Protein AF-A0A7W1SD12-F1 (afdb_monomer_lite)

Foldseek 3Di:
DPPPVVPPPPDCVVVVVLVVQLVVQLVVLVVVLVVVCVVPVVCNVVSVVVSVVSSCVSNVVD

Sequence (62 aa):
MTLPLLAEITGSIHVGLAALGAAIGVGLIGMGAASAVGRNPGAATPILVQAILAIALAEAIV

Structure (mmCIF, N/CA/C/O backbone):
data_AF-A0A7W1SD12-F1
#
_entry.id   AF-A0A7W1SD12-F1
#
loop_
_atom_site.group_PDB
_atom_site.id
_atom_site.type_symbol
_atom_site.label_atom_id
_atom_site.label_alt_id
_atom_site.label_comp_id
_atom_site.label_asym_id
_atom_site.label_entity_id
_atom_site.label_seq_id
_atom_site.pdbx_PDB_ins_code
_atom_site.Cartn_x
_atom_site.Cartn_y
_atom_site.Cartn_z
_atom_site.occupancy
_atom_site.B_iso_or_equiv
_atom_site.auth_seq_id
_atom_site.auth_comp_id
_atom_site.auth_asym_id
_atom_site.auth_atom_id
_atom_site.pdbx_PDB_model_num
ATOM 1 N N . MET A 1 1 ? 28.591 2.504 -39.674 1.00 53.84 1 MET A N 1
ATOM 2 C CA . MET A 1 1 ? 28.845 2.558 -38.215 1.00 53.84 1 MET A CA 1
ATOM 3 C C . MET A 1 1 ? 28.069 3.699 -37.535 1.00 53.84 1 MET A C 1
ATOM 5 O O . MET A 1 1 ? 28.620 4.393 -36.699 1.00 53.84 1 MET A O 1
ATOM 9 N N . THR A 1 2 ? 26.790 3.916 -37.859 1.00 55.44 2 THR A N 1
ATOM 10 C CA . THR A 1 2 ? 26.014 5.061 -37.322 1.00 55.44 2 THR A CA 1
ATOM 11 C C . THR A 1 2 ? 24.690 4.662 -36.664 1.00 55.44 2 THR A C 1
ATOM 13 O O . THR A 1 2 ? 24.079 5.482 -35.994 1.00 55.44 2 THR A O 1
ATOM 16 N N . LEU A 1 3 ? 24.268 3.399 -36.797 1.00 56.12 3 LEU A N 1
ATOM 17 C CA . LEU A 1 3 ? 23.047 2.874 -36.181 1.00 56.12 3 LEU A CA 1
ATOM 18 C C . LEU A 1 3 ? 23.155 2.509 -34.681 1.00 56.12 3 LEU A C 1
ATOM 20 O O . LEU A 1 3 ? 22.156 2.699 -33.997 1.00 56.12 3 LEU A O 1
ATOM 24 N N . PRO A 1 4 ? 24.294 2.045 -34.112 1.00 59.12 4 PRO A N 1
ATOM 25 C CA . PRO A 1 4 ? 24.305 1.628 -32.705 1.00 59.12 4 PRO A CA 1
ATOM 26 C C . PRO A 1 4 ? 24.311 2.809 -31.717 1.00 59.12 4 PRO A C 1
ATOM 28 O O . PRO A 1 4 ? 23.820 2.667 -30.607 1.00 59.12 4 PRO A O 1
ATOM 31 N N . LEU A 1 5 ? 24.781 3.998 -32.123 1.00 56.69 5 LEU A N 1
ATOM 32 C CA . LEU A 1 5 ? 24.860 5.180 -31.247 1.00 56.69 5 LEU A CA 1
ATOM 33 C C . LEU A 1 5 ? 23.481 5.786 -30.910 1.00 56.69 5 LEU A C 1
ATOM 35 O O . LEU A 1 5 ? 23.339 6.458 -29.895 1.00 56.69 5 LEU A O 1
ATOM 39 N N . LEU A 1 6 ? 22.466 5.540 -31.745 1.00 55.31 6 LEU A N 1
ATOM 40 C CA . LEU A 1 6 ? 21.081 5.971 -31.506 1.00 55.31 6 LEU A CA 1
ATOM 41 C C . LEU A 1 6 ? 20.215 4.871 -30.865 1.00 55.31 6 LEU A C 1
ATOM 43 O O . LEU A 1 6 ? 19.055 5.124 -30.553 1.00 55.31 6 LEU A O 1
ATOM 47 N N . ALA A 1 7 ? 20.750 3.656 -30.697 1.00 57.56 7 ALA A N 1
ATOM 48 C CA . ALA A 1 7 ? 19.968 2.458 -30.393 1.00 57.56 7 ALA A CA 1
ATOM 49 C C . ALA A 1 7 ? 20.035 1.982 -28.932 1.00 57.56 7 ALA A C 1
ATOM 51 O O . ALA A 1 7 ? 19.425 0.965 -28.617 1.00 57.56 7 ALA A O 1
ATOM 52 N N . GLU A 1 8 ? 20.723 2.677 -28.024 1.00 60.56 8 GLU A N 1
ATOM 53 C CA . GLU A 1 8 ? 21.019 2.109 -26.702 1.00 60.56 8 GLU A CA 1
ATOM 54 C C . GLU A 1 8 ? 20.421 2.913 -25.535 1.00 60.56 8 GLU A C 1
ATOM 56 O O . GLU A 1 8 ? 21.108 3.378 -24.633 1.00 60.56 8 GLU A O 1
ATOM 61 N N . ILE A 1 9 ? 19.086 3.018 -25.512 1.00 60.62 9 ILE A N 1
ATOM 62 C CA . ILE A 1 9 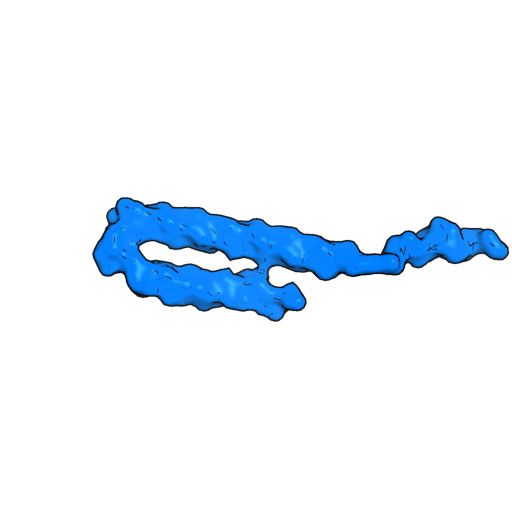? 18.355 2.881 -24.240 1.00 60.62 9 ILE A CA 1
ATOM 63 C C . ILE A 1 9 ? 17.944 1.408 -24.139 1.00 60.62 9 ILE A C 1
ATOM 65 O O . ILE A 1 9 ? 16.777 1.044 -24.259 1.00 60.62 9 ILE A O 1
ATOM 69 N N . THR A 1 10 ? 18.921 0.521 -23.978 1.00 62.19 10 THR A N 1
ATOM 70 C CA . THR A 1 10 ? 18.663 -0.874 -23.615 1.00 62.19 10 THR A CA 1
ATOM 71 C C . THR A 1 10 ? 18.689 -0.963 -22.094 1.00 62.19 10 THR A C 1
ATOM 73 O O . THR A 1 10 ? 19.752 -1.047 -21.483 1.00 62.19 10 THR A O 1
ATOM 76 N N . GLY A 1 11 ? 17.518 -0.880 -21.460 1.00 67.81 11 GLY A N 1
ATOM 77 C CA . GLY A 1 11 ? 17.407 -0.964 -20.004 1.00 67.81 11 GLY A CA 1
ATOM 78 C C . GLY A 1 11 ? 15.971 -0.965 -19.477 1.00 67.81 11 GLY A C 1
ATOM 79 O O . GLY A 1 11 ? 15.011 -0.713 -20.208 1.00 67.81 11 GLY A O 1
ATOM 80 N N . SER A 1 12 ? 15.838 -1.225 -18.174 1.00 74.56 12 SER A N 1
ATOM 81 C CA . SER A 1 12 ? 14.587 -1.419 -17.421 1.00 74.56 12 SER A CA 1
ATOM 82 C C . SER A 1 12 ? 13.714 -0.162 -17.253 1.00 74.56 12 SER A C 1
ATOM 84 O O . SER A 1 12 ? 12.972 -0.070 -16.281 1.00 74.56 12 SER A O 1
ATOM 86 N N . ILE A 1 13 ? 13.766 0.822 -18.161 1.00 83.50 13 ILE A N 1
ATOM 87 C CA . ILE A 1 13 ? 12.959 2.057 -18.068 1.00 83.50 13 ILE A CA 1
ATOM 88 C C . ILE A 1 13 ? 11.459 1.753 -18.032 1.00 83.50 13 ILE A C 1
ATOM 90 O O . ILE A 1 13 ? 10.733 2.367 -17.261 1.00 83.50 13 ILE A O 1
ATOM 94 N N . HIS A 1 14 ? 11.000 0.774 -18.809 1.00 83.31 14 HIS A N 1
ATOM 95 C CA . HIS A 1 14 ? 9.608 0.323 -18.798 1.00 83.31 14 HIS A CA 1
ATOM 96 C C . HIS A 1 14 ? 9.209 -0.250 -17.428 1.00 83.31 14 HIS A C 1
ATOM 98 O O . HIS A 1 14 ? 8.145 0.088 -16.920 1.00 83.31 14 HIS A O 1
ATOM 104 N N . VAL A 1 15 ? 10.095 -1.023 -16.787 1.00 85.94 15 VAL A N 1
ATOM 105 C CA . VAL A 1 15 ? 9.901 -1.521 -15.414 1.00 85.94 15 VAL A CA 1
ATOM 106 C C . VAL A 1 15 ? 9.910 -0.369 -14.411 1.00 85.94 15 VAL A C 1
ATOM 108 O O . VAL A 1 15 ? 9.058 -0.315 -13.535 1.00 85.94 15 VAL A O 1
ATOM 111 N N . GLY A 1 16 ? 10.829 0.590 -14.553 1.00 88.88 16 GLY A N 1
ATOM 112 C CA . GLY A 1 16 ? 10.906 1.765 -13.684 1.00 88.88 16 GLY A CA 1
ATOM 113 C C . GLY A 1 16 ? 9.657 2.645 -13.767 1.00 88.88 16 GLY A C 1
ATOM 114 O O . GLY A 1 16 ? 9.162 3.108 -12.744 1.00 88.88 16 GLY A O 1
ATOM 115 N N . LEU A 1 17 ? 9.105 2.832 -14.968 1.00 89.81 17 LEU A N 1
ATOM 116 C CA . LEU A 1 17 ? 7.853 3.562 -15.176 1.00 89.81 17 LEU A CA 1
ATOM 117 C C . LEU A 1 17 ? 6.642 2.791 -14.635 1.00 89.81 17 LEU A C 1
ATOM 119 O O . LEU A 1 17 ? 5.772 3.402 -14.017 1.00 89.81 17 LEU A O 1
ATOM 123 N N . ALA A 1 18 ? 6.601 1.468 -14.810 1.00 89.88 18 ALA A N 1
ATOM 124 C CA . ALA A 1 18 ? 5.554 0.624 -14.235 1.00 89.88 18 ALA A CA 1
ATOM 125 C C . ALA A 1 18 ? 5.590 0.652 -12.695 1.00 89.88 18 ALA A C 1
ATOM 127 O O . ALA A 1 18 ? 4.567 0.901 -12.060 1.00 89.88 18 ALA A O 1
ATOM 128 N N . ALA A 1 19 ? 6.778 0.514 -12.097 1.00 91.31 19 ALA A N 1
ATOM 129 C CA . ALA A 1 19 ? 6.985 0.603 -10.653 1.00 91.31 19 ALA A CA 1
ATOM 130 C C . ALA A 1 19 ? 6.631 1.991 -10.094 1.00 91.31 19 ALA A C 1
ATOM 132 O O . ALA A 1 19 ? 6.022 2.087 -9.031 1.00 91.31 19 ALA A O 1
ATOM 133 N N . LEU A 1 20 ? 6.954 3.071 -10.817 1.00 93.25 20 LEU A N 1
ATOM 134 C CA . LEU A 1 20 ? 6.554 4.428 -10.439 1.00 93.25 20 LEU A CA 1
ATOM 135 C C . LEU A 1 20 ? 5.026 4.582 -10.436 1.00 93.25 20 LEU A C 1
ATOM 137 O O . LEU A 1 20 ? 4.467 5.127 -9.485 1.00 93.25 20 LEU A O 1
ATOM 141 N N . GLY A 1 21 ? 4.351 4.080 -11.473 1.00 93.75 21 GLY A N 1
ATOM 142 C CA . GLY A 1 21 ? 2.890 4.077 -11.550 1.00 93.75 21 GLY A CA 1
ATOM 143 C C . GLY A 1 21 ? 2.248 3.303 -10.397 1.00 93.75 21 GLY A C 1
ATOM 144 O O . GLY A 1 21 ? 1.352 3.829 -9.732 1.00 93.75 21 GLY A O 1
ATOM 145 N N . ALA A 1 22 ? 2.755 2.101 -10.107 1.00 95.12 22 ALA A N 1
ATOM 146 C CA . ALA A 1 22 ? 2.295 1.278 -8.992 1.00 95.12 22 ALA A CA 1
ATOM 147 C C . ALA A 1 22 ? 2.502 1.982 -7.640 1.00 95.12 22 ALA A C 1
ATOM 149 O O . ALA A 1 22 ? 1.562 2.086 -6.855 1.00 95.12 22 ALA A O 1
ATOM 150 N N . ALA A 1 23 ? 3.683 2.558 -7.389 1.00 95.19 23 ALA A N 1
ATOM 151 C CA . ALA A 1 23 ? 3.982 3.263 -6.141 1.00 95.19 23 ALA A CA 1
ATOM 152 C C . ALA A 1 23 ? 3.047 4.460 -5.897 1.00 95.19 23 ALA A C 1
ATOM 154 O O . ALA A 1 23 ? 2.570 4.660 -4.777 1.00 95.19 23 ALA A O 1
ATOM 155 N N . ILE A 1 24 ? 2.739 5.233 -6.946 1.00 96.62 24 ILE A N 1
ATOM 156 C CA . ILE A 1 24 ? 1.769 6.334 -6.865 1.00 96.62 24 ILE A CA 1
ATOM 157 C C . ILE A 1 24 ? 0.371 5.787 -6.553 1.00 96.62 24 ILE A C 1
ATOM 159 O O . ILE A 1 24 ? -0.289 6.292 -5.643 1.00 96.62 24 ILE A O 1
ATOM 163 N N . GLY A 1 25 ? -0.074 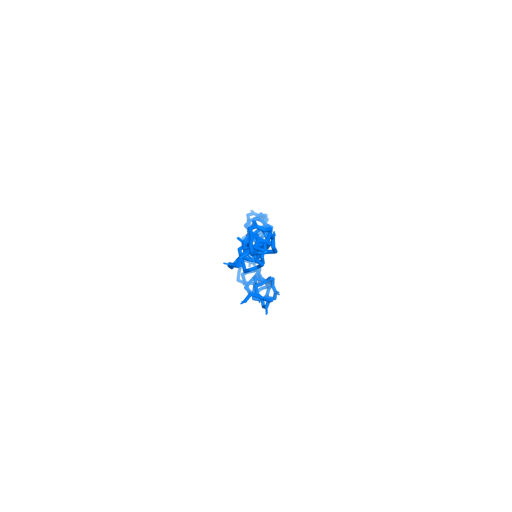4.742 -7.257 1.00 95.88 25 GLY A N 1
ATOM 164 C CA . GLY A 1 25 ? -1.378 4.113 -7.024 1.00 95.88 25 GLY A CA 1
ATOM 165 C C . GLY A 1 25 ? -1.537 3.600 -5.590 1.00 95.88 25 GLY A C 1
ATOM 166 O O . GLY A 1 25 ? -2.508 3.940 -4.912 1.00 95.88 25 GLY A O 1
ATOM 167 N N . VAL A 1 26 ? -0.546 2.858 -5.094 1.00 97.06 26 VAL A N 1
ATOM 168 C CA . VAL A 1 26 ? -0.503 2.340 -3.718 1.00 97.06 26 VAL A CA 1
ATOM 169 C C . VAL A 1 26 ? -0.514 3.475 -2.693 1.00 97.06 26 VAL A C 1
ATOM 171 O O . VAL A 1 26 ? -1.280 3.423 -1.729 1.00 97.06 26 VAL A O 1
ATOM 174 N N . GLY A 1 27 ? 0.266 4.538 -2.916 1.00 97.56 27 GLY A N 1
ATOM 175 C CA . GLY A 1 27 ? 0.282 5.715 -2.043 1.00 97.56 27 GLY A CA 1
ATOM 176 C C . GLY A 1 27 ? -1.083 6.404 -1.944 1.00 97.56 27 GLY A C 1
ATOM 177 O O . GLY A 1 27 ? -1.525 6.752 -0.847 1.00 97.56 27 GLY A O 1
ATOM 178 N N . LEU A 1 28 ? -1.792 6.547 -3.069 1.00 98.25 28 LEU A N 1
ATOM 179 C CA . LEU A 1 28 ? -3.140 7.127 -3.103 1.00 98.25 28 LEU A CA 1
ATOM 180 C C . LEU A 1 28 ? -4.169 6.247 -2.383 1.00 98.25 28 LEU A C 1
ATOM 182 O O . LEU A 1 28 ? -4.992 6.769 -1.627 1.00 98.25 28 LEU A O 1
ATOM 186 N N . ILE A 1 29 ? -4.101 4.923 -2.561 1.00 98.12 29 ILE A N 1
ATOM 187 C CA . ILE A 1 29 ? -4.958 3.973 -1.835 1.00 98.12 29 ILE A CA 1
ATOM 188 C C . ILE A 1 29 ? -4.710 4.077 -0.327 1.00 98.12 29 ILE A C 1
ATOM 190 O O . ILE A 1 29 ? -5.664 4.203 0.442 1.00 98.12 29 ILE A O 1
ATOM 194 N N . GLY A 1 30 ? -3.444 4.080 0.100 1.00 97.94 30 GLY A N 1
ATOM 195 C CA . GLY A 1 30 ? -3.064 4.209 1.508 1.00 97.94 30 GLY A CA 1
ATOM 196 C C . GLY A 1 30 ? -3.544 5.520 2.132 1.00 97.94 30 GLY A C 1
ATOM 197 O O . GLY A 1 30 ? -4.106 5.514 3.227 1.00 97.94 30 GLY A O 1
ATOM 198 N N . MET A 1 31 ? -3.404 6.637 1.413 1.00 98.44 31 MET A N 1
ATOM 199 C CA . MET A 1 31 ? -3.915 7.941 1.846 1.00 98.44 31 MET A CA 1
ATOM 200 C C . MET A 1 31 ? -5.440 7.922 2.027 1.00 98.44 31 MET A C 1
ATOM 202 O O . MET A 1 31 ? -5.953 8.372 3.056 1.00 98.44 31 MET A O 1
ATOM 206 N N . GLY A 1 32 ? -6.171 7.359 1.060 1.00 98.19 32 GLY A N 1
ATOM 207 C CA . GLY A 1 32 ? -7.622 7.193 1.141 1.00 98.19 32 GLY A CA 1
ATOM 208 C C . GLY A 1 32 ? -8.035 6.331 2.334 1.00 98.19 32 GLY A C 1
ATOM 209 O O . GLY A 1 32 ? -8.865 6.757 3.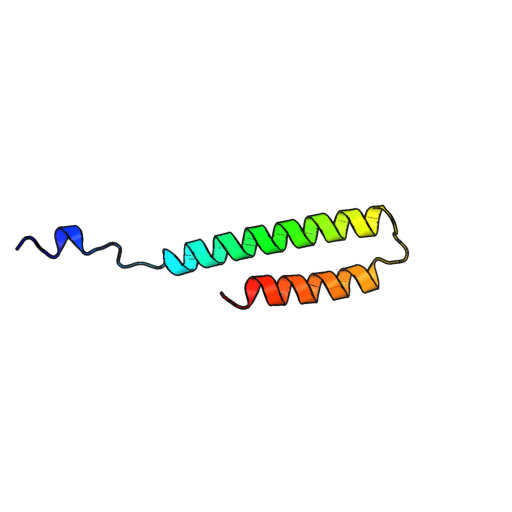141 1.00 98.19 32 GLY A O 1
ATOM 210 N N . ALA A 1 33 ? -7.399 5.171 2.503 1.00 98.31 33 ALA A N 1
ATOM 211 C CA . ALA A 1 33 ? -7.654 4.251 3.606 1.00 98.31 33 ALA A CA 1
ATOM 212 C C . ALA A 1 33 ? -7.398 4.904 4.973 1.00 98.31 33 ALA A C 1
ATOM 214 O O . ALA A 1 33 ? -8.266 4.857 5.843 1.00 98.31 33 ALA A O 1
ATOM 215 N N . ALA A 1 34 ? -6.263 5.587 5.151 1.00 98.06 34 ALA A N 1
ATOM 216 C CA . ALA A 1 34 ? -5.932 6.279 6.398 1.00 98.06 34 ALA A CA 1
ATOM 217 C C . ALA A 1 34 ? -6.964 7.363 6.746 1.00 98.06 34 ALA A C 1
ATOM 219 O O . ALA A 1 34 ? -7.411 7.457 7.891 1.00 98.06 34 ALA A O 1
ATOM 220 N N . SER A 1 35 ? -7.402 8.144 5.752 1.00 98.38 35 SER A N 1
ATOM 221 C CA . SER A 1 35 ? -8.440 9.159 5.953 1.00 98.38 35 SER A CA 1
ATOM 222 C C . SER A 1 35 ? -9.797 8.546 6.327 1.00 98.38 35 SER A C 1
ATOM 224 O O . SER A 1 35 ? -10.488 9.063 7.205 1.00 98.38 35 SER A O 1
ATOM 226 N N . ALA A 1 36 ? -10.165 7.417 5.713 1.00 98.19 36 ALA A N 1
ATOM 227 C CA . ALA A 1 36 ? -11.412 6.715 5.990 1.00 98.19 36 ALA A CA 1
ATOM 228 C C . ALA A 1 36 ? -11.421 6.120 7.406 1.00 98.19 36 ALA A C 1
ATOM 230 O O . ALA A 1 36 ? -12.401 6.295 8.131 1.00 98.19 36 ALA A O 1
ATOM 231 N N . VAL A 1 37 ? -10.313 5.503 7.836 1.00 98.44 37 VAL A N 1
ATOM 232 C CA . VAL A 1 37 ? -10.155 4.996 9.211 1.00 98.44 37 VAL A CA 1
ATOM 233 C C . VAL A 1 37 ? -10.188 6.137 10.224 1.00 98.44 37 VAL A C 1
ATOM 235 O O . VAL A 1 37 ? -10.878 6.028 11.232 1.00 98.44 37 VAL A O 1
ATOM 238 N N . GLY A 1 38 ? -9.517 7.259 9.948 1.00 98.00 38 GLY A N 1
ATOM 239 C CA . GLY A 1 38 ? -9.548 8.430 10.831 1.00 98.00 38 GLY A CA 1
ATOM 240 C C . GLY A 1 38 ? -10.957 9.002 11.033 1.00 98.00 38 GLY A C 1
ATOM 241 O O . GLY A 1 38 ? -11.276 9.484 12.117 1.00 98.00 38 GLY A O 1
ATOM 242 N N . ARG A 1 39 ? -11.823 8.914 10.014 1.00 98.12 39 ARG A N 1
ATOM 243 C CA . ARG A 1 39 ? -13.228 9.357 10.089 1.00 98.12 39 ARG A CA 1
ATOM 244 C C . ARG A 1 39 ? -14.159 8.319 10.710 1.00 98.12 39 ARG A C 1
ATOM 246 O O . ARG A 1 39 ? -15.168 8.702 11.295 1.00 98.12 39 ARG A O 1
ATOM 253 N N . ASN A 1 40 ? -13.850 7.032 10.570 1.00 97.12 40 ASN A N 1
ATOM 254 C CA . ASN A 1 40 ? -14.628 5.943 11.152 1.00 97.12 40 ASN A 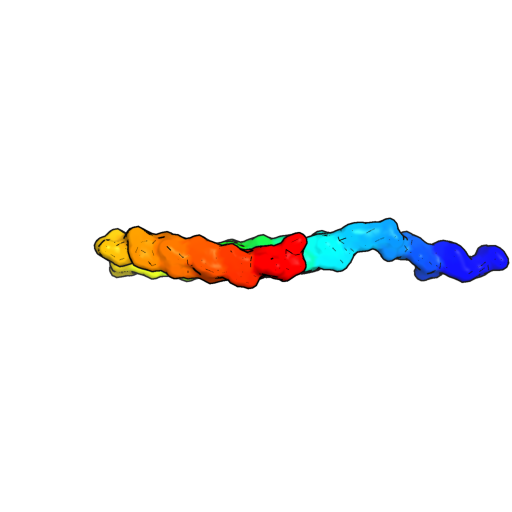CA 1
ATOM 255 C C . ASN A 1 40 ? -13.715 4.828 11.702 1.00 97.12 40 ASN A C 1
ATOM 257 O O . ASN A 1 40 ? -13.518 3.803 11.041 1.00 97.12 40 ASN A O 1
ATOM 261 N N . PRO A 1 41 ? -13.190 4.987 12.932 1.00 96.94 41 PRO A N 1
ATOM 262 C CA . PRO A 1 41 ? -12.246 4.032 13.514 1.00 96.94 41 PRO A CA 1
ATOM 263 C C . PRO A 1 41 ? -12.814 2.615 13.679 1.00 96.94 41 PRO A C 1
ATOM 265 O O . PRO A 1 41 ? -12.073 1.639 13.596 1.00 96.94 41 PRO A O 1
ATOM 268 N N . GLY A 1 42 ? -14.135 2.481 13.854 1.00 97.75 42 GLY A N 1
ATOM 269 C CA . GLY A 1 42 ? -14.807 1.181 13.967 1.00 97.75 42 GLY A CA 1
ATOM 270 C C . GLY A 1 42 ? -14.789 0.350 12.678 1.00 97.75 42 GLY A C 1
ATOM 271 O O . GLY A 1 42 ? -15.015 -0.855 12.724 1.00 97.75 42 GLY A O 1
ATOM 272 N N . ALA A 1 43 ? -14.486 0.969 11.533 1.00 97.81 43 ALA A N 1
ATOM 273 C CA . ALA A 1 43 ? -14.384 0.305 10.235 1.00 97.81 43 ALA A CA 1
ATOM 274 C C . ALA A 1 43 ? -12.931 -0.009 9.819 1.00 97.81 43 ALA A C 1
ATOM 276 O O . ALA A 1 43 ? -12.689 -0.340 8.659 1.00 97.81 43 ALA A O 1
ATOM 277 N N . ALA A 1 44 ? -11.956 0.065 10.733 1.00 98.00 44 ALA A N 1
ATOM 278 C CA . ALA A 1 44 ? -10.537 -0.118 10.408 1.00 98.00 44 ALA A CA 1
ATOM 279 C C . ALA A 1 44 ? -10.233 -1.438 9.679 1.00 98.00 44 ALA A C 1
ATOM 281 O O . ALA A 1 44 ? -9.575 -1.437 8.641 1.00 98.00 44 ALA A O 1
ATOM 282 N N . THR A 1 45 ? -10.747 -2.562 10.182 1.00 98.19 45 THR A N 1
ATOM 283 C CA . THR A 1 45 ? -10.522 -3.886 9.583 1.00 98.19 45 THR A CA 1
ATOM 284 C C . THR A 1 45 ? -11.121 -4.029 8.178 1.00 98.19 45 THR A C 1
ATOM 286 O O . THR A 1 45 ? -10.376 -4.409 7.275 1.00 98.19 45 THR A O 1
ATOM 289 N N . PRO A 1 46 ? -12.411 -3.725 7.923 1.00 98.25 46 PRO A N 1
ATOM 290 C CA . PRO A 1 46 ? -12.954 -3.824 6.568 1.00 98.25 46 PRO A CA 1
ATOM 291 C C . PRO A 1 46 ? -12.282 -2.857 5.580 1.00 98.25 46 PRO A C 1
ATOM 293 O O . PRO A 1 46 ? -12.057 -3.238 4.432 1.00 98.25 46 PRO A O 1
ATOM 296 N N . ILE A 1 47 ? -11.892 -1.652 6.018 1.00 98.50 47 ILE A N 1
ATOM 297 C CA . ILE A 1 47 ? -11.124 -0.713 5.183 1.00 98.50 47 ILE A CA 1
ATOM 298 C C . ILE A 1 47 ? -9.745 -1.290 4.847 1.00 98.50 47 ILE A C 1
ATOM 300 O O . ILE A 1 47 ? -9.335 -1.237 3.691 1.00 98.50 47 ILE A O 1
ATOM 304 N N . LEU A 1 48 ? -9.045 -1.882 5.821 1.00 97.81 48 LEU A N 1
ATOM 305 C CA . LEU A 1 48 ? -7.749 -2.528 5.597 1.00 97.81 48 LEU A CA 1
ATOM 306 C C . LEU A 1 48 ? -7.852 -3.660 4.565 1.00 97.81 48 LEU A C 1
ATOM 308 O O . LEU A 1 48 ? -7.037 -3.719 3.649 1.00 97.81 48 LEU A O 1
ATOM 312 N N . VAL A 1 49 ? -8.867 -4.524 4.668 1.00 98.31 49 VAL A N 1
ATOM 313 C CA . VAL A 1 49 ? -9.090 -5.616 3.702 1.00 98.31 49 VAL A CA 1
ATOM 314 C C . VAL A 1 49 ? -9.310 -5.065 2.291 1.00 98.31 49 VAL A C 1
ATOM 316 O O . VAL A 1 49 ? -8.677 -5.523 1.340 1.00 98.31 49 VAL A O 1
ATOM 319 N N . GLN A 1 50 ? -10.164 -4.049 2.150 1.00 98.06 50 GLN A N 1
ATOM 320 C CA . GLN A 1 50 ? -10.424 -3.408 0.860 1.00 98.06 50 GLN A CA 1
ATOM 321 C C . GLN A 1 50 ? -9.183 -2.696 0.299 1.00 98.06 50 GLN A C 1
ATOM 323 O O . GLN A 1 50 ? -8.956 -2.731 -0.911 1.00 98.06 50 GLN A O 1
ATOM 328 N N . ALA A 1 51 ? -8.372 -2.072 1.155 1.00 97.81 51 ALA A N 1
ATOM 329 C CA . ALA A 1 51 ? -7.134 -1.411 0.761 1.00 97.81 51 ALA A CA 1
ATOM 330 C C . ALA A 1 51 ? -6.084 -2.415 0.270 1.00 97.81 51 ALA A C 1
ATOM 332 O O . ALA A 1 51 ? -5.476 -2.175 -0.766 1.00 97.81 51 ALA A O 1
ATOM 333 N N . ILE A 1 52 ? -5.916 -3.558 0.945 1.00 96.94 52 ILE A N 1
ATOM 334 C CA . ILE A 1 52 ? -4.980 -4.614 0.523 1.00 96.94 52 ILE A CA 1
ATOM 335 C C . ILE A 1 52 ? -5.377 -5.180 -0.845 1.00 96.94 52 ILE A C 1
ATOM 337 O O . ILE A 1 52 ? -4.522 -5.322 -1.712 1.00 96.94 52 ILE A O 1
ATOM 341 N N . LEU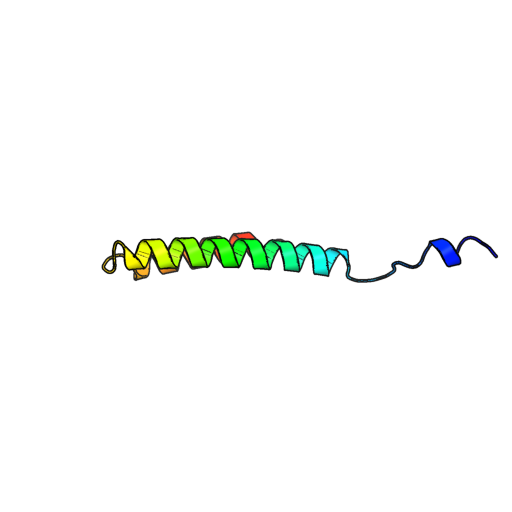 A 1 53 ? -6.667 -5.447 -1.074 1.00 97.62 53 LEU A N 1
ATOM 342 C CA . LEU A 1 53 ? -7.150 -5.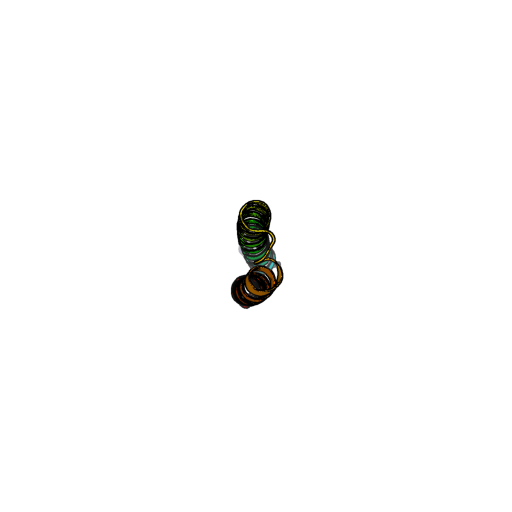905 -2.384 1.00 97.62 53 LEU A CA 1
ATOM 343 C C . LEU A 1 53 ? -6.901 -4.863 -3.482 1.00 97.62 53 LEU A C 1
ATOM 345 O O . LEU A 1 53 ? -6.471 -5.212 -4.576 1.00 97.62 53 LEU A O 1
ATOM 349 N N . ALA A 1 54 ? -7.147 -3.583 -3.193 1.00 97.06 54 ALA A N 1
ATOM 350 C CA . ALA A 1 54 ? -6.897 -2.507 -4.146 1.00 97.06 54 ALA A CA 1
ATOM 351 C C . ALA A 1 54 ? -5.400 -2.334 -4.448 1.00 97.06 54 ALA A C 1
ATOM 353 O O . ALA A 1 54 ? -5.043 -2.129 -5.604 1.00 97.06 54 ALA A O 1
ATOM 354 N N . ILE A 1 55 ? -4.535 -2.443 -3.434 1.00 96.88 55 ILE A N 1
ATOM 355 C CA . ILE A 1 55 ? -3.074 -2.391 -3.584 1.00 96.88 55 ILE A CA 1
ATOM 356 C C . ILE A 1 55 ? -2.604 -3.546 -4.466 1.00 96.88 55 ILE A C 1
ATOM 358 O O . ILE A 1 55 ? -1.953 -3.286 -5.473 1.00 96.88 55 ILE A O 1
ATOM 362 N N . ALA A 1 56 ? -3.058 -4.770 -4.181 1.00 95.94 56 ALA A N 1
ATOM 363 C CA . ALA A 1 56 ? -2.734 -5.950 -4.977 1.00 95.94 56 ALA A CA 1
ATOM 364 C C . ALA A 1 56 ? -3.140 -5.792 -6.453 1.00 95.94 56 ALA A C 1
ATOM 366 O O . ALA A 1 56 ? -2.404 -6.192 -7.347 1.00 95.94 56 ALA A O 1
ATOM 367 N N . LEU A 1 57 ? -4.296 -5.177 -6.731 1.00 94.19 57 LEU A N 1
ATOM 368 C CA . LEU A 1 57 ? -4.731 -4.886 -8.102 1.00 94.19 57 LEU A CA 1
ATOM 369 C C . LEU A 1 57 ? -3.921 -3.758 -8.758 1.00 94.19 57 LEU A C 1
ATOM 371 O O . LEU A 1 57 ? -3.688 -3.803 -9.964 1.00 94.19 57 LEU A O 1
ATOM 375 N N . ALA A 1 58 ? -3.505 -2.751 -7.988 1.00 92.69 58 ALA A N 1
ATOM 376 C CA . ALA A 1 58 ? -2.712 -1.628 -8.484 1.00 92.69 58 ALA A CA 1
ATOM 377 C C . ALA A 1 58 ? -1.282 -2.041 -8.863 1.00 92.69 58 ALA A C 1
ATOM 379 O O . ALA A 1 58 ? -0.705 -1.464 -9.783 1.00 92.69 58 ALA A O 1
ATOM 380 N N . GLU A 1 59 ? -0.724 -3.039 -8.180 1.00 89.94 59 GLU A N 1
ATOM 381 C CA . GLU A 1 59 ? 0.620 -3.558 -8.443 1.00 89.94 59 GLU A CA 1
ATOM 382 C C . GLU A 1 59 ? 0.648 -4.801 -9.347 1.00 89.94 59 GLU A C 1
ATOM 384 O O . GLU A 1 59 ? 1.713 -5.143 -9.837 1.00 89.94 59 GLU A O 1
ATOM 389 N N . ALA A 1 60 ? -0.496 -5.419 -9.675 1.00 87.25 60 ALA A N 1
ATOM 390 C CA . ALA A 1 60 ? -0.581 -6.653 -10.480 1.00 87.25 60 ALA A CA 1
ATOM 391 C C . ALA A 1 60 ? 0.021 -6.583 -11.904 1.00 87.25 60 ALA A C 1
ATOM 393 O O . ALA A 1 60 ? 0.135 -7.611 -12.571 1.00 87.25 60 ALA A O 1
ATOM 394 N N . ILE A 1 61 ? 0.340 -5.384 -12.399 1.00 70.19 61 ILE A N 1
ATOM 395 C CA . ILE A 1 61 ? 0.965 -5.152 -13.713 1.00 70.19 61 ILE A CA 1
ATOM 396 C C . ILE A 1 61 ? 2.503 -5.242 -13.649 1.00 70.19 61 ILE A C 1
ATOM 398 O O . ILE A 1 61 ? 3.135 -5.441 -14.689 1.00 70.19 61 ILE A O 1
ATOM 402 N N . VAL A 1 62 ? 3.094 -5.062 -12.462 1.00 63.34 62 VAL A N 1
ATOM 403 C CA . VAL A 1 62 ? 4.547 -5.069 -12.199 1.00 63.34 62 VAL A CA 1
ATOM 404 C C . VAL A 1 62 ? 5.007 -6.470 -11.815 1.00 63.34 62 VAL A C 1
ATOM 406 O O . VAL A 1 62 ? 6.087 -6.862 -12.312 1.00 63.34 62 VAL A O 1
#

Radius of gyration: 18.71 Å; chains: 1; bounding box: 44×16×52 Å

Secondary structure (DSSP, 8-state):
--SGGGS---STHHHHHHHHHHHHHHHHHHHHHHHHHHH-GGGHHHHHHHHHHHHHHHHTT-

pLDDT: mean 87.61, std 15.11, range [53.84, 98.5]